Protein AF-A0A5F7ZFD4-F1 (afdb_monomer_lite)

pLDDT: mean 71.84, std 16.67, range [35.22, 92.44]

Sequence (118 aa):
MQTELPRPHREIPDIQSYCLLPGQSPAEIQIHDPLIQAQAKELTHLQQKIQERGGVCYLFTQHVKNTVKSFEGLLRNTGIAYYQRQRFCEQMVQGSQLTEILVRKLATGNLATGSEDP

Foldseek 3Di:
DDDDDPDDPPDPDQVVVVVDDPPDDPVVVVPDPVVNVVVSVVVSVVVVVLSVLLVVLVVVLVVLVVVLVVVLVVLVPDPDDPVVSVVSNVVSVVVSVVSVVVSVVSNVVVVPPDDPDD

Radius of gyration: 23.18 Å; chains: 1; bounding box: 54×22×70 Å

Organism: Macaca mulatta (NCBI:txid9544)

Structure (mmCIF, N/CA/C/O backbone):
data_AF-A0A5F7ZFD4-F1
#
_entry.id   AF-A0A5F7ZFD4-F1
#
loop_
_atom_site.group_PDB
_atom_site.id
_atom_site.type_symbol
_atom_site.label_atom_id
_atom_site.label_alt_id
_atom_site.label_comp_id
_atom_site.label_asym_id
_atom_site.label_entity_id
_atom_site.label_seq_id
_atom_site.pdbx_PDB_ins_code
_atom_site.Cartn_x
_atom_site.Cartn_y
_atom_site.Cartn_z
_atom_site.occupancy
_atom_site.B_iso_or_equiv
_atom_site.auth_seq_id
_atom_site.auth_comp_id
_atom_site.auth_asym_id
_atom_site.auth_atom_id
_atom_site.pdbx_PDB_model_num
ATOM 1 N N . MET A 1 1 ? -12.704 18.165 4.375 1.00 38.41 1 MET A N 1
ATOM 2 C CA . MET A 1 1 ? -12.619 17.053 3.405 1.00 38.41 1 MET A CA 1
ATOM 3 C C . MET A 1 1 ? -11.561 17.439 2.379 1.00 38.41 1 MET A C 1
ATOM 5 O O . MET A 1 1 ? -11.886 18.158 1.448 1.00 38.41 1 MET A O 1
ATOM 9 N N . GLN A 1 2 ? -10.288 17.088 2.596 1.00 35.22 2 GLN A N 1
ATOM 10 C CA . GLN A 1 2 ? -9.261 17.245 1.559 1.00 35.22 2 GLN A CA 1
ATOM 11 C C . GLN A 1 2 ? -9.318 16.021 0.641 1.00 35.22 2 GLN A C 1
ATOM 13 O O . GLN A 1 2 ? -8.946 14.917 1.034 1.00 35.22 2 GLN A O 1
ATOM 18 N N . THR A 1 3 ? -9.839 16.207 -0.565 1.00 40.44 3 THR A N 1
ATOM 19 C CA . THR A 1 3 ? -9.647 15.284 -1.683 1.00 40.44 3 THR A CA 1
ATOM 20 C C . THR A 1 3 ? -8.294 15.599 -2.311 1.00 40.44 3 THR A C 1
ATOM 22 O O . THR A 1 3 ? -8.173 16.557 -3.069 1.00 40.44 3 THR A O 1
ATOM 25 N N . GLU A 1 4 ? -7.270 14.827 -1.952 1.00 40.41 4 GLU A N 1
ATOM 26 C CA . GLU A 1 4 ? -5.968 14.859 -2.625 1.00 40.41 4 GLU A CA 1
ATOM 27 C C . GLU A 1 4 ? -6.162 14.384 -4.074 1.00 40.41 4 GLU A C 1
ATOM 29 O O . GLU A 1 4 ? -6.581 13.250 -4.318 1.00 40.41 4 GLU A O 1
ATOM 34 N N . LEU A 1 5 ? -5.907 15.275 -5.034 1.00 42.31 5 LEU A N 1
ATOM 35 C CA . LEU A 1 5 ? -5.960 14.986 -6.466 1.00 42.31 5 LEU A CA 1
ATOM 36 C C . LEU A 1 5 ? -4.933 13.877 -6.796 1.00 42.31 5 LEU A C 1
ATOM 38 O O . LEU A 1 5 ? -3.793 13.970 -6.327 1.00 42.31 5 LEU A O 1
ATOM 42 N N . PRO A 1 6 ? -5.264 12.840 -7.592 1.00 43.34 6 PRO A N 1
ATOM 43 C CA . PRO A 1 6 ? -4.286 11.824 -7.968 1.00 43.34 6 PRO A CA 1
ATOM 44 C C . PRO A 1 6 ? -3.136 12.498 -8.718 1.00 43.34 6 PRO A C 1
ATOM 46 O O . PRO A 1 6 ? -3.365 13.172 -9.724 1.00 43.34 6 PRO A O 1
ATOM 49 N N . ARG A 1 7 ? -1.895 12.352 -8.233 1.00 50.56 7 ARG A N 1
ATOM 50 C CA . ARG A 1 7 ? -0.735 12.858 -8.974 1.00 50.56 7 ARG A CA 1
ATOM 51 C C . ARG A 1 7 ? -0.700 12.148 -10.329 1.00 50.56 7 ARG A C 1
ATOM 53 O O . ARG A 1 7 ? -0.729 10.914 -10.329 1.00 50.56 7 ARG A O 1
ATOM 60 N N . PRO A 1 8 ? -0.639 12.886 -11.451 1.00 43.22 8 PRO A N 1
ATOM 61 C CA . PRO A 1 8 ? -0.624 12.267 -12.763 1.00 43.22 8 PRO A CA 1
ATOM 62 C C . PRO A 1 8 ? 0.574 11.325 -12.821 1.00 43.22 8 PRO A C 1
ATOM 64 O O . PRO A 1 8 ? 1.684 11.692 -12.417 1.00 43.22 8 PRO A O 1
ATOM 67 N N . HIS A 1 9 ? 0.340 10.091 -13.263 1.00 49.88 9 HIS A N 1
ATOM 68 C CA . HIS A 1 9 ? 1.423 9.209 -13.663 1.00 49.88 9 HIS A CA 1
ATOM 69 C C . HIS A 1 9 ? 2.189 9.947 -14.763 1.00 49.88 9 HIS A C 1
ATOM 71 O O . HIS A 1 9 ? 1.674 10.132 -15.860 1.00 49.88 9 HIS A O 1
ATOM 77 N N . ARG A 1 10 ? 3.379 10.471 -14.436 1.00 54.19 10 ARG A N 1
ATOM 78 C CA . ARG A 1 10 ? 4.304 10.950 -15.461 1.00 54.19 10 ARG A CA 1
ATOM 79 C C . ARG A 1 10 ? 4.703 9.715 -16.253 1.00 54.19 10 ARG A C 1
ATOM 81 O O . ARG A 1 10 ? 5.472 8.896 -15.750 1.00 54.19 10 ARG A O 1
ATOM 88 N N . GLU A 1 11 ? 4.144 9.570 -17.446 1.00 56.19 11 GLU A N 1
ATOM 89 C CA . GLU A 1 11 ? 4.691 8.670 -18.453 1.00 56.19 11 GLU A CA 1
ATOM 90 C C . GLU A 1 11 ? 6.168 9.043 -18.614 1.00 56.19 11 GLU A C 1
ATOM 92 O O . GLU A 1 11 ? 6.502 10.220 -18.774 1.00 56.19 11 GLU A O 1
ATOM 97 N N . ILE A 1 12 ? 7.059 8.067 -18.435 1.00 54.81 12 ILE A N 1
ATOM 98 C CA . ILE A 1 12 ? 8.472 8.269 -18.736 1.00 54.81 12 ILE 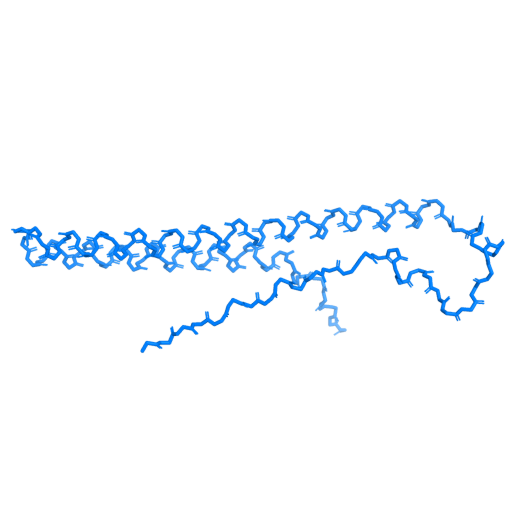A CA 1
ATOM 99 C C . ILE A 1 12 ? 8.539 8.102 -20.255 1.00 54.81 12 ILE A C 1
ATOM 101 O O . ILE A 1 12 ? 8.229 7.012 -20.734 1.00 54.81 12 ILE A O 1
ATOM 105 N N . PRO A 1 13 ? 8.833 9.168 -21.016 1.00 57.09 13 PRO A N 1
ATOM 106 C CA . PRO A 1 13 ? 8.911 9.076 -22.468 1.00 57.09 13 PRO A CA 1
ATOM 107 C C . PRO A 1 13 ? 9.972 8.056 -22.886 1.00 57.09 13 PRO A C 1
ATOM 109 O O . PRO A 1 13 ? 11.037 7.984 -22.270 1.00 57.09 13 PRO A O 1
ATOM 112 N N . ASP A 1 14 ? 9.670 7.290 -23.938 1.00 62.00 14 ASP A N 1
ATOM 113 C CA . ASP A 1 14 ? 10.594 6.310 -24.509 1.00 62.00 14 ASP A CA 1
ATOM 114 C C . ASP A 1 14 ? 11.915 6.997 -24.872 1.00 62.00 14 ASP A C 1
ATOM 116 O O . ASP A 1 14 ? 11.935 8.035 -25.538 1.00 62.00 14 ASP A O 1
ATOM 120 N N . ILE A 1 15 ? 13.030 6.410 -24.444 1.00 63.19 15 ILE A N 1
ATOM 121 C CA . ILE A 1 15 ? 14.378 6.897 -24.738 1.00 63.19 15 ILE A CA 1
ATOM 122 C C . ILE A 1 15 ? 14.627 6.962 -26.254 1.00 63.19 15 ILE A C 1
ATOM 124 O O . ILE A 1 15 ? 15.369 7.834 -26.715 1.00 63.19 15 ILE A O 1
ATOM 128 N N . GLN A 1 16 ? 13.934 6.138 -27.051 1.00 58.91 16 GLN A N 1
ATOM 129 C CA . GLN A 1 16 ? 13.946 6.250 -28.514 1.00 58.91 16 GLN A CA 1
ATOM 130 C C . GLN A 1 16 ? 13.499 7.633 -29.009 1.00 58.91 16 GLN A C 1
ATOM 132 O O . GLN A 1 16 ? 14.018 8.117 -30.013 1.00 58.91 16 GLN A O 1
ATOM 137 N N . SER A 1 17 ? 12.611 8.315 -28.279 1.00 61.22 17 SER A N 1
ATOM 138 C CA . SER A 1 17 ? 12.164 9.669 -28.614 1.00 61.22 17 SER A CA 1
ATOM 139 C C . SER A 1 17 ? 13.266 10.721 -28.471 1.00 61.22 17 SER A C 1
ATOM 141 O O . SER A 1 17 ? 13.186 11.756 -29.123 1.00 61.22 17 SER A O 1
ATOM 143 N N . TYR A 1 18 ? 14.278 10.482 -27.631 1.00 56.00 18 TYR A N 1
ATOM 144 C CA . TYR A 1 18 ? 15.403 11.405 -27.424 1.00 56.00 18 TYR A CA 1
ATOM 145 C C . TYR A 1 18 ? 16.571 11.144 -28.378 1.00 56.00 18 TYR A C 1
ATOM 147 O O . TYR A 1 18 ? 17.456 11.984 -28.514 1.00 56.00 18 TYR A O 1
ATOM 155 N N . CYS A 1 19 ? 16.567 9.992 -29.051 1.00 57.00 19 CYS A N 1
ATOM 156 C CA . CYS A 1 19 ? 17.547 9.648 -30.077 1.00 57.00 19 CYS A CA 1
ATOM 157 C C . CYS A 1 19 ? 17.220 10.286 -31.443 1.00 57.00 19 CYS A C 1
ATOM 159 O O . CYS A 1 19 ? 18.063 10.260 -32.336 1.00 57.00 19 CYS A O 1
ATOM 161 N N . LEU A 1 20 ? 16.022 10.863 -31.607 1.00 57.75 20 LEU A N 1
ATOM 162 C CA . LEU A 1 20 ? 15.589 11.573 -32.811 1.00 57.75 20 LEU A CA 1
ATOM 163 C C . LEU A 1 20 ? 15.820 13.085 -32.627 1.00 57.75 20 LEU A C 1
ATOM 165 O O . LEU A 1 20 ? 15.039 13.763 -31.958 1.00 57.75 20 LEU A O 1
ATOM 169 N N . LEU A 1 21 ? 16.897 13.632 -33.198 1.00 53.06 21 LEU A N 1
ATOM 170 C CA . LEU A 1 21 ? 17.124 15.081 -33.184 1.00 53.06 21 LEU A CA 1
ATOM 171 C C . LEU A 1 21 ? 16.275 15.765 -34.276 1.00 53.06 21 LEU A C 1
ATOM 173 O O . LEU A 1 21 ? 16.096 15.203 -35.362 1.00 53.06 21 LEU A O 1
ATOM 177 N N . PRO A 1 22 ? 15.752 16.986 -34.039 1.00 46.34 22 PRO A N 1
ATOM 178 C CA . PRO A 1 22 ? 15.000 17.716 -35.054 1.00 46.34 22 PRO A CA 1
ATOM 179 C C . PRO A 1 22 ? 15.916 18.068 -36.236 1.00 46.34 22 PRO A C 1
ATOM 181 O O . PRO A 1 22 ? 16.811 18.899 -36.105 1.00 46.34 22 PRO A O 1
ATOM 184 N N . GLY A 1 23 ? 15.680 17.434 -37.391 1.00 56.66 23 GLY A N 1
ATOM 185 C CA . GLY A 1 23 ? 16.384 17.720 -38.648 1.00 56.66 23 GLY A CA 1
ATOM 186 C C . GLY A 1 23 ? 17.101 16.542 -39.322 1.00 56.66 23 GLY A C 1
ATOM 187 O O . GLY A 1 23 ? 17.682 16.753 -40.381 1.00 56.66 23 GLY A O 1
ATOM 188 N N . GLN A 1 24 ? 17.061 15.322 -38.774 1.00 51.03 24 GLN A N 1
ATOM 189 C CA . GLN A 1 24 ? 17.707 14.155 -39.400 1.00 51.03 24 GLN A CA 1
ATOM 190 C C . GLN A 1 24 ? 16.842 13.500 -40.490 1.00 51.03 24 GLN A C 1
ATOM 192 O O . GLN A 1 24 ? 15.671 13.179 -40.282 1.00 51.03 24 GLN A O 1
ATOM 197 N N . SER A 1 25 ? 17.438 13.298 -41.669 1.00 50.97 25 SER A N 1
ATOM 198 C CA . SER A 1 25 ? 16.832 12.592 -42.805 1.00 50.97 25 SER A CA 1
ATOM 199 C C . SER A 1 25 ? 16.716 11.085 -42.515 1.00 50.97 25 SER A C 1
ATOM 201 O O . SER A 1 25 ? 17.644 10.519 -41.934 1.00 50.97 25 SER A O 1
ATOM 203 N N . PRO A 1 26 ? 15.659 10.384 -42.983 1.00 51.12 26 PRO A N 1
ATOM 204 C CA . PRO A 1 26 ? 15.478 8.939 -42.780 1.00 51.12 26 PRO A CA 1
ATOM 205 C C . PRO A 1 26 ? 16.653 8.060 -43.243 1.00 51.12 26 PRO A C 1
ATOM 207 O O . PRO A 1 26 ? 16.757 6.910 -42.825 1.00 51.12 26 PRO A O 1
ATOM 210 N N . ALA A 1 27 ? 17.532 8.583 -44.104 1.00 51.91 27 ALA A N 1
ATOM 211 C CA . ALA A 1 27 ? 18.723 7.890 -44.594 1.00 51.91 27 ALA A CA 1
ATOM 212 C C . ALA A 1 27 ? 19.954 8.013 -43.667 1.00 51.91 27 ALA A C 1
ATOM 214 O O . ALA A 1 27 ? 20.845 7.173 -43.747 1.00 51.91 27 ALA A O 1
ATOM 215 N N . GLU A 1 28 ? 20.009 9.000 -42.765 1.00 47.06 28 GLU A N 1
ATOM 216 C CA . GLU A 1 28 ? 21.107 9.165 -41.787 1.00 47.06 28 GLU A CA 1
ATOM 217 C C . GLU A 1 28 ? 20.881 8.370 -40.490 1.00 47.06 28 GLU A C 1
ATOM 219 O O . GLU A 1 28 ? 21.813 8.126 -39.730 1.00 47.06 28 GLU A O 1
ATOM 224 N N . ILE A 1 29 ? 19.656 7.880 -40.281 1.00 49.59 29 ILE A N 1
ATOM 225 C CA . ILE A 1 29 ? 19.246 7.002 -39.167 1.00 49.59 29 ILE A CA 1
ATOM 226 C C . ILE A 1 29 ? 19.865 5.591 -39.304 1.00 49.59 29 ILE A C 1
ATOM 228 O O . ILE A 1 29 ? 19.791 4.760 -38.403 1.00 49.59 29 ILE A O 1
ATOM 232 N N . GLN A 1 30 ? 20.509 5.285 -40.433 1.00 48.47 30 GLN A N 1
ATOM 233 C CA . GLN A 1 30 ? 20.948 3.926 -40.753 1.00 48.47 30 GLN A CA 1
ATOM 234 C C . GLN A 1 30 ? 22.236 3.470 -40.046 1.00 48.47 30 GLN A C 1
ATOM 236 O O . GLN A 1 30 ? 22.640 2.323 -40.219 1.00 48.47 30 GLN A O 1
ATOM 241 N N . ILE A 1 31 ? 22.856 4.320 -39.220 1.00 49.97 31 ILE A N 1
ATOM 242 C CA . ILE A 1 31 ? 24.003 3.946 -38.378 1.00 49.97 31 ILE A CA 1
ATOM 243 C C . ILE A 1 31 ? 23.690 4.259 -36.909 1.00 49.97 31 ILE A C 1
ATOM 245 O O . ILE A 1 31 ? 24.437 4.941 -36.213 1.00 49.97 31 ILE A O 1
ATOM 249 N N . HIS A 1 32 ? 22.555 3.768 -36.415 1.00 61.84 32 HIS A N 1
ATOM 250 C CA . HIS A 1 32 ? 22.422 3.551 -34.979 1.00 61.84 32 HIS A CA 1
ATOM 251 C C . HIS A 1 32 ? 23.152 2.255 -34.635 1.00 61.84 32 HIS A C 1
ATOM 253 O O . HIS A 1 32 ? 22.786 1.185 -35.119 1.00 61.84 32 HIS A O 1
ATOM 259 N N . ASP A 1 33 ? 24.211 2.367 -33.833 1.00 75.81 33 ASP A N 1
ATOM 260 C CA . ASP A 1 33 ? 24.941 1.226 -33.286 1.00 75.81 33 ASP A CA 1
ATOM 261 C C . ASP A 1 33 ? 23.936 0.244 -32.638 1.00 75.81 33 ASP A C 1
ATOM 263 O O . ASP A 1 33 ? 23.223 0.632 -31.701 1.00 75.81 33 ASP A O 1
ATOM 267 N N . PRO A 1 34 ? 23.835 -1.011 -33.121 1.00 80.06 34 PRO A N 1
ATOM 268 C CA . PRO A 1 34 ? 22.938 -2.019 -32.559 1.00 80.06 34 PRO A CA 1
ATOM 269 C C . PRO A 1 34 ? 23.100 -2.203 -31.045 1.00 80.06 34 PRO A C 1
ATOM 271 O O . PRO A 1 34 ? 22.134 -2.554 -30.365 1.00 80.06 34 PRO A O 1
ATOM 274 N N . LEU A 1 35 ? 24.293 -1.930 -30.502 1.00 82.31 35 LEU A N 1
ATOM 275 C CA . LEU A 1 35 ? 24.554 -1.952 -29.067 1.00 82.31 35 LEU A CA 1
ATOM 276 C C . LEU A 1 35 ? 23.811 -0.826 -28.338 1.00 82.31 35 LEU A C 1
ATOM 278 O O . LEU A 1 35 ? 23.158 -1.084 -27.328 1.00 82.31 35 LEU A O 1
ATOM 282 N N . ILE A 1 36 ? 23.844 0.398 -28.875 1.00 80.00 36 ILE A N 1
ATOM 283 C CA . ILE A 1 36 ? 23.143 1.560 -28.307 1.00 80.00 36 ILE A CA 1
ATOM 284 C C . ILE A 1 36 ? 21.628 1.324 -28.334 1.00 80.00 36 ILE A C 1
ATOM 286 O O . ILE A 1 36 ? 20.936 1.596 -27.353 1.00 80.00 36 ILE A O 1
ATOM 290 N N . GLN A 1 37 ? 21.099 0.756 -29.421 1.00 80.50 37 GLN A N 1
ATOM 291 C CA . GLN A 1 37 ? 19.674 0.433 -29.519 1.00 80.50 37 GLN A CA 1
ATOM 292 C C . GLN A 1 37 ? 19.258 -0.667 -28.530 1.00 80.50 37 GLN A C 1
ATOM 294 O O . GLN A 1 37 ? 18.199 -0.568 -27.902 1.00 80.50 37 GLN A O 1
ATOM 299 N N . ALA A 1 38 ? 20.080 -1.710 -28.375 1.00 84.00 38 ALA A N 1
ATOM 300 C CA . ALA A 1 38 ? 19.839 -2.767 -27.400 1.00 84.00 38 ALA A CA 1
ATOM 301 C C . ALA A 1 38 ? 19.836 -2.212 -25.966 1.00 84.00 38 ALA A C 1
ATOM 303 O O . ALA A 1 38 ? 18.920 -2.514 -25.199 1.00 84.00 38 ALA A O 1
ATOM 304 N N . GLN A 1 39 ? 20.790 -1.334 -25.643 1.00 83.00 39 GLN A N 1
ATOM 305 C CA . GLN A 1 39 ? 20.880 -0.672 -24.341 1.00 83.00 39 GLN A CA 1
ATOM 306 C C . GLN A 1 39 ? 19.690 0.257 -24.071 1.00 83.00 39 GLN A C 1
ATOM 308 O O . GLN A 1 39 ? 19.116 0.206 -22.985 1.00 83.00 39 GLN A O 1
ATOM 313 N N . ALA A 1 40 ? 19.262 1.058 -25.052 1.00 83.19 40 ALA A N 1
ATOM 314 C CA . ALA A 1 40 ? 18.085 1.917 -24.909 1.00 83.19 40 ALA A CA 1
ATOM 315 C C . ALA A 1 40 ? 16.816 1.091 -24.641 1.00 83.19 40 ALA A C 1
ATOM 317 O O . ALA A 1 40 ? 16.030 1.421 -23.756 1.00 83.19 40 ALA A O 1
ATOM 318 N N . LYS A 1 41 ? 16.648 -0.032 -25.353 1.00 84.81 41 LYS A N 1
ATOM 319 C CA . LYS A 1 41 ? 15.509 -0.941 -25.170 1.00 84.81 41 LYS A CA 1
ATOM 320 C C . LYS A 1 41 ? 15.509 -1.600 -23.789 1.00 84.81 41 LYS A C 1
ATOM 322 O O . LYS A 1 41 ? 14.455 -1.706 -23.161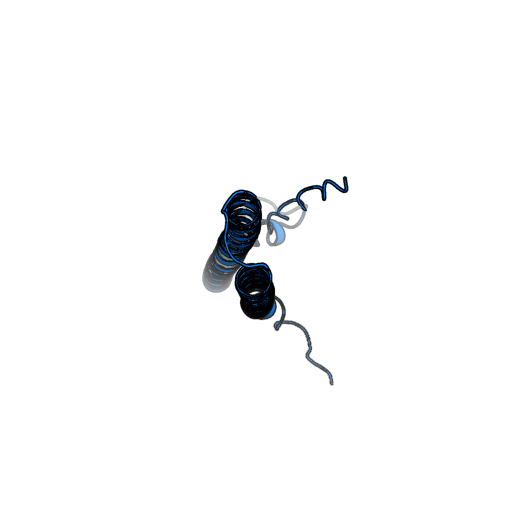 1.00 84.81 41 LYS A O 1
ATOM 327 N N . GLU A 1 42 ? 16.670 -2.047 -23.317 1.00 89.06 42 GLU A N 1
ATOM 328 C CA . GLU A 1 42 ? 16.816 -2.623 -21.979 1.00 89.06 42 GLU A CA 1
ATOM 329 C C . GLU A 1 42 ? 16.506 -1.590 -20.889 1.00 89.06 42 GLU A C 1
ATOM 331 O O . GLU A 1 42 ? 15.754 -1.881 -19.956 1.00 89.06 42 GLU A O 1
ATOM 336 N N . LEU A 1 43 ? 17.005 -0.362 -21.044 1.00 84.94 43 LEU A N 1
ATOM 337 C CA . LEU A 1 43 ? 16.761 0.726 -20.105 1.00 84.94 43 LEU A CA 1
ATOM 338 C C . LEU A 1 43 ? 15.276 1.123 -20.051 1.00 84.94 43 LEU A C 1
ATOM 340 O O . LEU A 1 43 ? 14.729 1.234 -18.952 1.00 84.94 43 LEU A O 1
ATOM 344 N N . THR A 1 44 ? 14.596 1.244 -21.198 1.00 85.00 44 THR A N 1
ATOM 345 C CA . THR A 1 44 ? 13.140 1.484 -21.259 1.00 85.00 44 THR A CA 1
ATOM 346 C C . THR A 1 44 ? 12.364 0.367 -20.549 1.00 85.00 44 THR A C 1
ATOM 348 O O . THR A 1 44 ? 11.473 0.637 -19.743 1.00 85.00 44 THR A O 1
ATOM 351 N N . HIS A 1 45 ? 12.737 -0.900 -20.761 1.00 84.62 45 HIS A N 1
ATOM 352 C CA . HIS A 1 45 ? 12.106 -2.035 -20.078 1.00 84.62 45 HIS A CA 1
ATOM 353 C C . HIS A 1 45 ? 12.319 -1.999 -18.551 1.00 84.62 45 HIS A C 1
ATOM 355 O O . HIS A 1 45 ? 11.392 -2.270 -17.784 1.00 84.62 45 HIS A O 1
ATOM 361 N N . LEU A 1 46 ? 13.510 -1.620 -18.079 1.00 82.75 46 LEU A N 1
ATOM 362 C CA . LEU A 1 46 ? 13.783 -1.448 -16.647 1.00 82.75 46 LEU A CA 1
ATOM 363 C C . LEU A 1 46 ? 12.980 -0.289 -16.038 1.00 82.75 46 LEU A C 1
ATOM 365 O O . LEU A 1 46 ? 12.423 -0.446 -14.949 1.00 82.75 46 LEU A O 1
ATOM 369 N N . GLN A 1 47 ? 12.868 0.841 -16.741 1.00 80.31 47 GLN A N 1
ATOM 370 C CA . GLN A 1 47 ? 12.047 1.983 -16.323 1.00 80.31 47 GLN A CA 1
ATOM 371 C C . GLN A 1 47 ? 10.567 1.608 -16.219 1.00 80.31 47 GLN A C 1
ATOM 373 O O . GLN A 1 47 ? 9.915 1.949 -15.232 1.00 80.31 47 GLN A O 1
ATOM 378 N N . GLN A 1 48 ? 10.052 0.835 -17.175 1.00 80.50 48 GLN A N 1
ATOM 379 C CA . GLN A 1 48 ? 8.682 0.335 -17.133 1.00 80.50 48 GLN A CA 1
ATOM 380 C C . GLN A 1 48 ? 8.450 -0.579 -15.921 1.00 80.50 48 GLN A C 1
ATOM 382 O O . GLN A 1 48 ? 7.513 -0.359 -15.154 1.00 80.50 48 GLN A O 1
ATOM 387 N N . LYS A 1 49 ? 9.352 -1.534 -15.654 1.00 77.69 49 LYS A N 1
ATOM 388 C CA . LYS A 1 49 ? 9.266 -2.389 -14.454 1.00 77.69 49 LYS A CA 1
ATOM 389 C C . LYS A 1 49 ? 9.323 -1.585 -13.154 1.00 77.69 49 LYS A C 1
ATOM 391 O O . LYS A 1 49 ? 8.682 -1.942 -12.165 1.00 77.69 49 LYS A O 1
ATOM 396 N N . ILE A 1 50 ? 10.097 -0.504 -13.132 1.00 74.69 50 ILE A N 1
ATOM 397 C CA . ILE A 1 50 ? 10.157 0.443 -12.016 1.00 74.69 50 ILE A CA 1
ATOM 398 C C . ILE A 1 50 ? 8.804 1.152 -11.819 1.00 74.69 50 ILE A C 1
ATOM 400 O O . ILE A 1 50 ? 8.320 1.248 -10.685 1.00 74.69 50 ILE A O 1
ATOM 404 N N . GLN A 1 51 ? 8.162 1.602 -12.899 1.00 76.38 51 GLN A N 1
ATOM 405 C CA . GLN A 1 51 ? 6.848 2.247 -12.849 1.00 76.38 51 GLN A CA 1
ATOM 406 C C . GLN A 1 51 ? 5.734 1.292 -12.418 1.00 76.38 51 GLN A C 1
ATOM 408 O O . GLN A 1 51 ? 4.942 1.640 -11.541 1.00 76.38 51 GLN A O 1
ATOM 413 N N . GLU A 1 52 ? 5.700 0.079 -12.971 1.00 77.94 52 GLU A N 1
ATOM 414 C CA . GLU A 1 52 ? 4.741 -0.968 -12.601 1.00 77.94 52 GLU A CA 1
ATOM 415 C C . GLU A 1 52 ? 4.817 -1.272 -11.099 1.00 77.94 52 GLU A C 1
ATOM 417 O O . GLU A 1 52 ? 3.797 -1.315 -10.403 1.00 77.94 52 GLU A O 1
ATOM 422 N N . ARG A 1 53 ? 6.040 -1.376 -10.560 1.00 75.38 53 ARG A N 1
ATOM 423 C CA . ARG A 1 53 ? 6.268 -1.516 -9.115 1.00 75.38 53 ARG A CA 1
ATOM 424 C C . ARG A 1 53 ? 5.741 -0.318 -8.325 1.00 75.38 53 ARG A C 1
ATOM 426 O O . ARG A 1 53 ? 5.185 -0.516 -7.246 1.00 75.38 53 ARG A O 1
ATOM 433 N N . GLY A 1 54 ? 5.878 0.902 -8.843 1.00 78.31 54 GLY A N 1
ATOM 434 C CA . GLY A 1 54 ? 5.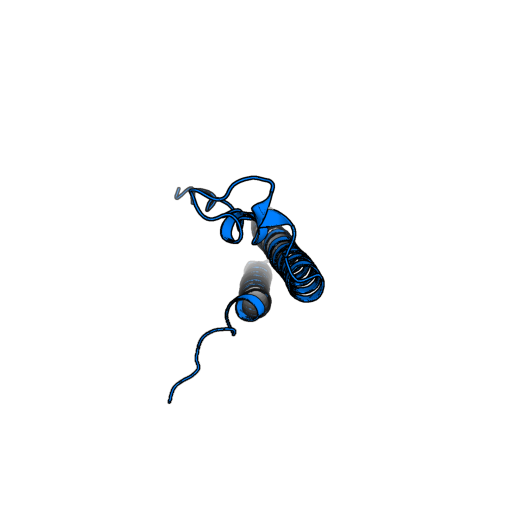309 2.112 -8.242 1.00 78.31 54 GLY A CA 1
ATOM 435 C C . GLY A 1 54 ? 3.776 2.095 -8.186 1.00 78.31 54 GLY A C 1
ATOM 436 O O . GLY A 1 54 ? 3.198 2.407 -7.142 1.00 78.31 54 GLY A O 1
ATOM 437 N N . GLY A 1 55 ? 3.121 1.667 -9.269 1.00 78.81 55 GLY A N 1
ATOM 438 C CA . GLY A 1 55 ? 1.661 1.558 -9.362 1.00 78.81 55 GLY A CA 1
ATOM 439 C C . GLY A 1 55 ? 1.071 0.530 -8.391 1.00 78.81 55 GLY A C 1
ATOM 440 O O . GLY A 1 55 ? 0.162 0.851 -7.621 1.00 78.81 55 GLY A O 1
ATOM 441 N N . VAL A 1 56 ? 1.641 -0.680 -8.344 1.00 80.06 56 VAL A N 1
ATOM 442 C CA . VAL A 1 56 ? 1.226 -1.738 -7.399 1.00 80.06 56 VAL A CA 1
ATOM 443 C C . VAL A 1 56 ? 1.374 -1.273 -5.949 1.00 80.06 56 VAL A C 1
ATOM 445 O O . VAL A 1 56 ? 0.510 -1.525 -5.110 1.00 80.06 56 VAL A O 1
ATOM 448 N N . CYS A 1 57 ? 2.443 -0.537 -5.654 1.00 79.94 57 CYS A N 1
ATOM 449 C CA . CYS A 1 57 ? 2.720 -0.030 -4.319 1.00 79.94 57 CYS A CA 1
ATOM 450 C C . CYS A 1 57 ? 1.711 1.043 -3.863 1.00 79.94 57 CYS A C 1
ATOM 452 O O . CYS A 1 57 ? 1.255 1.046 -2.712 1.00 79.94 57 CYS A O 1
ATOM 454 N N . TYR A 1 58 ? 1.306 1.924 -4.781 1.00 80.88 58 TYR A N 1
ATOM 455 C CA . TYR A 1 58 ? 0.245 2.900 -4.539 1.00 80.88 58 TYR A CA 1
ATOM 456 C C . TYR A 1 58 ? -1.100 2.213 -4.263 1.00 80.88 58 TYR A C 1
ATOM 458 O O . TYR A 1 58 ? -1.753 2.526 -3.264 1.00 80.88 58 TYR A O 1
ATOM 466 N N . LEU A 1 59 ? -1.482 1.238 -5.096 1.00 84.81 59 LEU A N 1
ATOM 467 C CA . LEU A 1 59 ? -2.717 0.466 -4.921 1.00 84.81 59 LEU A CA 1
ATOM 468 C C . LEU A 1 59 ? -2.733 -0.281 -3.583 1.00 84.81 59 LEU A C 1
ATOM 470 O O . LEU A 1 59 ? -3.724 -0.219 -2.856 1.00 84.81 59 LEU A O 1
ATOM 474 N N . PHE A 1 60 ? -1.619 -0.917 -3.215 1.00 83.38 60 PHE A N 1
ATOM 475 C CA . PHE A 1 60 ? -1.466 -1.590 -1.926 1.00 83.38 60 PHE A CA 1
ATOM 476 C C . PHE A 1 60 ? -1.651 -0.623 -0.748 1.00 83.38 60 PHE A C 1
ATOM 478 O O . PHE A 1 60 ? -2.407 -0.906 0.181 1.00 83.38 60 PHE A O 1
ATOM 485 N N . THR A 1 61 ? -1.039 0.561 -0.814 1.00 82.75 61 THR A N 1
ATOM 486 C CA . THR A 1 61 ? -1.181 1.592 0.228 1.00 82.75 61 THR A CA 1
ATOM 487 C C . THR A 1 61 ? -2.628 2.052 0.381 1.00 82.75 61 THR A C 1
ATOM 489 O O . THR A 1 61 ? -3.127 2.169 1.502 1.00 82.75 61 THR A O 1
ATOM 492 N N . GLN A 1 62 ? -3.321 2.297 -0.734 1.00 87.19 62 GLN A N 1
ATOM 493 C CA . GLN A 1 62 ? -4.734 2.680 -0.706 1.00 87.19 62 GLN A CA 1
ATOM 494 C C . GLN A 1 62 ? -5.608 1.563 -0.135 1.00 87.19 62 GLN A C 1
ATOM 496 O O . GLN A 1 62 ? -6.475 1.824 0.698 1.00 87.19 62 GLN A O 1
ATOM 501 N N . HIS A 1 63 ? -5.344 0.311 -0.514 1.00 88.88 63 HIS A N 1
ATOM 502 C CA . HIS A 1 63 ? -6.060 -0.844 0.013 1.00 88.88 63 HIS A CA 1
ATOM 503 C C . HIS A 1 63 ? -5.906 -0.971 1.534 1.00 88.88 63 HIS A C 1
ATOM 505 O O . HIS A 1 63 ? -6.902 -1.122 2.245 1.00 88.88 63 HIS A O 1
ATOM 511 N N . VAL A 1 64 ? -4.679 -0.853 2.054 1.00 87.12 64 VAL A N 1
ATOM 512 C CA . VAL A 1 64 ? -4.417 -0.874 3.501 1.00 87.12 64 VAL A CA 1
ATOM 513 C C . VAL A 1 64 ? -5.178 0.256 4.197 1.00 87.12 64 VAL A C 1
ATOM 515 O O . VAL A 1 64 ? -5.898 -0.003 5.159 1.00 87.12 64 VAL A O 1
ATOM 518 N N . LYS A 1 65 ? -5.121 1.490 3.677 1.00 87.81 65 LYS A N 1
ATOM 519 C CA . LYS A 1 65 ? -5.852 2.638 4.249 1.00 87.81 65 LYS A CA 1
ATOM 520 C C . LYS A 1 65 ? -7.368 2.417 4.273 1.00 87.81 65 LYS A C 1
ATOM 522 O O . LYS A 1 65 ? -8.016 2.722 5.273 1.00 87.81 65 LYS A O 1
ATOM 527 N N . ASN A 1 66 ? -7.939 1.868 3.204 1.00 89.31 66 ASN A N 1
ATOM 528 C CA . ASN A 1 66 ? -9.372 1.574 3.127 1.00 89.31 66 ASN A CA 1
ATOM 529 C C . ASN A 1 66 ? -9.785 0.439 4.072 1.00 89.31 66 ASN A C 1
ATOM 531 O O . ASN A 1 66 ? -10.845 0.512 4.700 1.00 89.31 66 ASN A O 1
ATOM 535 N N . THR A 1 67 ? -8.933 -0.578 4.214 1.00 83.25 67 THR A N 1
ATOM 536 C CA . THR A 1 67 ? -9.144 -1.693 5.146 1.00 83.25 67 THR A CA 1
ATOM 537 C 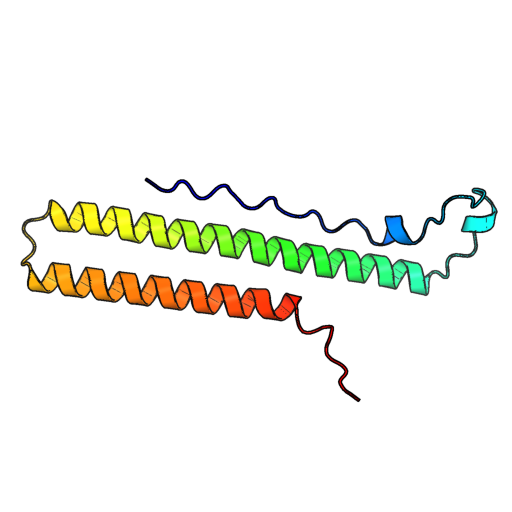C . THR A 1 67 ? -9.158 -1.193 6.587 1.00 83.25 67 THR A C 1
ATOM 539 O O . THR A 1 67 ? -10.099 -1.492 7.318 1.00 83.25 67 THR A O 1
ATOM 542 N N . VAL A 1 68 ? -8.184 -0.357 6.969 1.00 85.88 68 VAL A N 1
ATOM 543 C CA . VAL A 1 68 ? -8.121 0.265 8.302 1.00 85.88 68 VAL A CA 1
ATOM 544 C C . VAL A 1 68 ? -9.396 1.055 8.600 1.00 85.88 68 VAL A C 1
ATOM 546 O O . VAL A 1 68 ? -10.055 0.793 9.601 1.00 85.88 68 VAL A O 1
ATOM 549 N N . LYS A 1 69 ? -9.821 1.943 7.691 1.00 88.12 69 LYS A N 1
ATOM 550 C CA . LYS A 1 69 ? -11.059 2.730 7.859 1.00 88.12 69 LYS A CA 1
ATOM 551 C C . LYS A 1 69 ? -12.307 1.857 8.024 1.00 88.12 69 LYS A C 1
ATOM 553 O O . LYS A 1 69 ? -13.171 2.155 8.848 1.00 88.12 69 LYS A O 1
ATOM 558 N N . SER A 1 70 ? -12.414 0.786 7.237 1.00 84.56 70 SER A N 1
ATOM 559 C CA . SER A 1 70 ? -13.551 -0.142 7.311 1.00 84.56 70 SER A CA 1
ATOM 560 C C . SER A 1 70 ? -13.583 -0.863 8.658 1.00 84.56 70 SER A C 1
ATOM 562 O O . SER A 1 70 ? -14.639 -0.991 9.277 1.00 84.56 70 SER A O 1
ATOM 564 N N . PHE A 1 71 ? -12.413 -1.276 9.146 1.00 81.06 71 PHE A N 1
ATOM 565 C CA . PHE A 1 71 ? -12.276 -1.956 10.426 1.00 81.06 71 PHE A CA 1
ATOM 566 C C . PHE A 1 71 ? -12.547 -1.021 11.611 1.00 81.06 71 PHE A C 1
ATOM 568 O O . PHE A 1 71 ? -13.261 -1.402 12.532 1.00 81.06 71 PHE A O 1
ATOM 575 N N . GLU A 1 72 ? -12.088 0.232 11.568 1.00 84.88 72 GLU A N 1
ATOM 576 C CA . GLU A 1 72 ? -12.447 1.258 12.559 1.00 84.88 72 GLU A CA 1
ATOM 577 C C . GLU A 1 72 ? -13.967 1.475 12.638 1.00 84.88 72 GLU A C 1
ATOM 579 O O . GLU A 1 72 ? -14.535 1.552 13.733 1.00 84.88 72 GLU A O 1
ATOM 584 N N . GLY A 1 73 ? -14.647 1.524 11.486 1.00 84.50 73 GLY A N 1
ATOM 585 C CA . GLY A 1 73 ? -16.107 1.620 11.411 1.00 84.50 73 GLY A CA 1
ATOM 586 C C . GLY A 1 73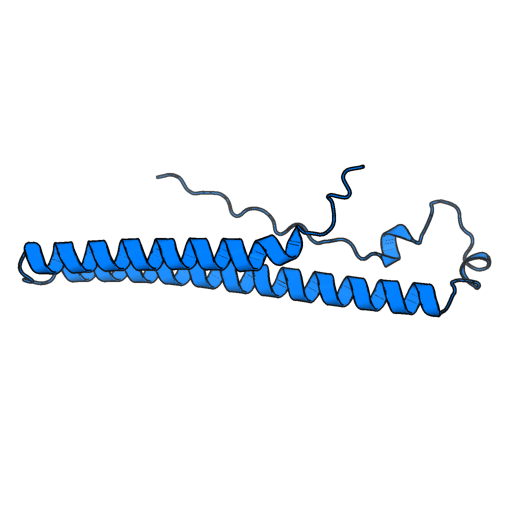 ? -16.818 0.416 12.037 1.00 84.50 73 GLY A C 1
ATOM 587 O O . GLY A 1 73 ? -17.762 0.596 12.810 1.00 84.50 73 GLY A O 1
ATOM 588 N N . LEU A 1 74 ? -16.335 -0.799 11.759 1.00 84.31 74 LEU A N 1
ATOM 589 C CA . LEU A 1 74 ? -16.833 -2.033 12.374 1.00 84.31 74 LEU A CA 1
ATOM 590 C C . LEU A 1 74 ? -16.641 -2.013 13.888 1.00 84.31 74 LEU A C 1
ATOM 592 O O . LEU A 1 74 ? -17.608 -2.195 14.628 1.00 84.31 74 LEU A O 1
ATOM 596 N N . LEU A 1 75 ? -15.422 -1.712 14.346 1.00 83.69 75 LEU A N 1
ATOM 597 C CA . LEU A 1 75 ? -15.095 -1.661 15.764 1.00 83.69 75 LEU A CA 1
ATOM 598 C C . LEU A 1 75 ? -15.998 -0.682 16.509 1.00 83.69 75 LEU A C 1
ATOM 600 O O . LEU A 1 75 ? -16.441 -1.002 17.613 1.00 83.69 75 LEU A O 1
ATOM 604 N N . ARG A 1 76 ? -16.303 0.480 15.909 1.00 82.44 76 ARG A N 1
ATOM 605 C CA . ARG A 1 76 ? -17.196 1.494 16.488 1.00 82.44 76 ARG A CA 1
ATOM 606 C C . ARG A 1 76 ? -18.604 0.964 16.749 1.00 82.44 76 ARG A C 1
ATOM 608 O O . ARG A 1 76 ? -19.183 1.298 17.781 1.00 82.44 76 ARG A O 1
ATOM 615 N N . ASN A 1 77 ? -19.112 0.144 15.833 1.00 82.50 77 ASN A N 1
ATOM 616 C CA . ASN A 1 77 ? -20.472 -0.390 15.856 1.00 82.50 77 ASN A CA 1
ATOM 617 C C . ASN A 1 77 ? -20.591 -1.706 16.640 1.00 82.50 77 ASN A C 1
ATOM 619 O O . ASN A 1 77 ? -21.689 -2.106 17.013 1.00 82.50 77 ASN A O 1
ATOM 623 N N . THR A 1 78 ? -19.474 -2.374 16.922 1.00 78.44 78 THR A N 1
ATOM 624 C CA . THR A 1 78 ? -19.435 -3.530 17.824 1.00 78.44 78 THR A CA 1
ATOM 625 C C . THR A 1 78 ? -19.330 -3.113 19.291 1.00 78.44 78 THR A C 1
ATOM 627 O O . THR A 1 78 ? -18.591 -2.186 19.630 1.00 78.44 78 THR A O 1
ATOM 630 N N . GLY A 1 79 ? -19.981 -3.868 20.184 1.00 82.94 79 GLY A N 1
ATOM 631 C CA . GLY A 1 79 ? -19.888 -3.735 21.649 1.00 82.94 79 GLY A CA 1
ATOM 632 C C . GLY A 1 79 ? -18.527 -4.121 22.253 1.00 82.94 79 GLY A C 1
ATOM 633 O O . GLY A 1 79 ? -18.458 -4.561 23.396 1.00 82.94 79 GLY A O 1
ATOM 634 N N . ILE A 1 80 ? -17.443 -4.001 21.484 1.00 83.75 80 ILE A N 1
ATOM 635 C CA . ILE A 1 80 ? -16.073 -4.263 21.926 1.00 83.75 80 ILE A CA 1
ATOM 636 C C . ILE A 1 80 ? -15.664 -3.200 22.949 1.00 83.75 80 ILE A C 1
ATOM 638 O O . ILE A 1 80 ? -15.878 -2.003 22.739 1.00 83.75 80 ILE A O 1
ATOM 642 N N . ALA A 1 81 ? -15.038 -3.642 24.042 1.00 87.00 81 ALA A N 1
ATOM 643 C CA . ALA A 1 81 ? -14.538 -2.763 25.092 1.00 87.00 81 ALA A CA 1
ATOM 644 C C . ALA A 1 81 ? -13.573 -1.699 24.534 1.00 87.00 81 ALA A C 1
ATOM 646 O O . ALA A 1 81 ? -12.719 -1.997 23.695 1.00 87.00 81 ALA A O 1
ATOM 647 N N . TYR A 1 82 ? -13.671 -0.470 25.055 1.00 83.94 82 TYR A N 1
ATOM 648 C CA . TYR A 1 82 ? -12.913 0.695 24.580 1.00 83.94 82 TYR A CA 1
ATOM 649 C C . TYR A 1 82 ? -11.408 0.425 24.438 1.00 83.94 82 TYR A C 1
ATOM 651 O O . TYR A 1 82 ? -10.828 0.699 23.393 1.00 83.94 82 TYR A O 1
ATOM 659 N N . TYR A 1 83 ? -10.786 -0.182 25.454 1.00 85.69 83 TYR A N 1
ATOM 660 C CA . TYR A 1 83 ? -9.352 -0.475 25.442 1.00 85.69 83 TYR A CA 1
ATOM 661 C C . TYR A 1 83 ? -8.946 -1.441 24.319 1.00 85.69 83 TYR A C 1
ATOM 663 O O . TYR A 1 83 ? -7.924 -1.242 23.673 1.00 85.69 83 TYR A O 1
ATOM 671 N N . GLN A 1 84 ? -9.753 -2.467 24.037 1.00 85.56 84 GLN A N 1
ATOM 672 C CA . GLN A 1 84 ? -9.448 -3.412 22.959 1.00 85.56 84 GLN A CA 1
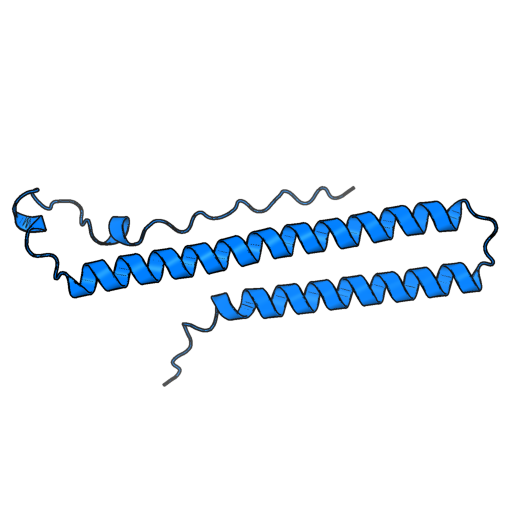ATOM 673 C C . GLN A 1 84 ? -9.554 -2.728 21.593 1.00 85.56 84 GLN A C 1
ATOM 675 O O . GLN A 1 84 ? -8.650 -2.848 20.771 1.00 85.56 84 GLN A O 1
ATOM 680 N N . ARG A 1 85 ? -10.616 -1.936 21.389 1.00 85.19 85 ARG A N 1
ATOM 681 C CA . ARG A 1 85 ? -10.791 -1.098 20.196 1.00 85.19 85 ARG A CA 1
ATOM 682 C C . ARG A 1 85 ? -9.597 -0.162 19.988 1.00 85.19 85 ARG A C 1
ATOM 684 O O . ARG A 1 85 ? -9.054 -0.123 18.890 1.00 85.19 85 ARG A O 1
ATOM 691 N N . GLN A 1 86 ? -9.169 0.533 21.041 1.00 86.38 86 GLN A N 1
ATOM 692 C CA . GLN A 1 86 ? -8.007 1.423 21.028 1.00 86.38 86 GLN A CA 1
ATOM 693 C C . GLN A 1 86 ? -6.740 0.687 20.559 1.00 86.38 86 GLN A C 1
ATOM 695 O O . GLN A 1 86 ? -6.077 1.151 19.633 1.00 86.38 86 GLN A O 1
ATOM 700 N N . ARG A 1 87 ? -6.438 -0.493 21.126 1.00 89.25 87 ARG A N 1
ATOM 701 C CA . ARG A 1 87 ? -5.258 -1.282 20.728 1.00 89.25 87 ARG A CA 1
ATOM 702 C C . ARG A 1 87 ? -5.296 -1.717 19.266 1.00 89.25 87 ARG A C 1
ATOM 704 O O . ARG A 1 87 ? -4.260 -1.706 18.607 1.00 89.25 87 ARG A O 1
ATOM 711 N N . PHE A 1 88 ? -6.466 -2.093 18.750 1.00 83.12 88 PHE A N 1
ATOM 712 C CA . PHE A 1 88 ? -6.602 -2.428 17.332 1.00 83.12 88 PHE A CA 1
ATOM 713 C C . PHE A 1 88 ? -6.348 -1.212 16.440 1.00 83.12 88 PHE A C 1
ATOM 715 O O . PHE A 1 88 ? -5.622 -1.329 15.455 1.00 83.12 88 PHE A O 1
ATOM 722 N N . CYS A 1 89 ? -6.873 -0.037 16.799 1.00 86.81 89 CYS A N 1
ATOM 723 C CA . CYS A 1 89 ? -6.584 1.198 16.068 1.00 86.81 89 CYS A CA 1
ATOM 724 C C . CYS A 1 89 ? -5.082 1.521 16.060 1.00 86.81 89 CYS A C 1
ATOM 726 O O . CYS A 1 89 ? -4.525 1.825 15.008 1.00 86.81 89 CYS A O 1
ATOM 728 N N . GLU A 1 90 ? -4.397 1.379 17.195 1.00 90.50 90 GLU A N 1
ATOM 729 C CA . GLU A 1 90 ? -2.944 1.577 17.285 1.00 90.50 90 GLU A CA 1
ATOM 730 C C . GLU A 1 90 ? -2.166 0.611 16.377 1.00 90.50 90 GLU A C 1
ATOM 732 O O . GLU A 1 90 ? -1.270 1.036 15.645 1.00 90.50 90 GLU A O 1
ATOM 737 N N . GLN A 1 91 ? -2.533 -0.675 16.363 1.00 89.88 91 GLN A N 1
ATOM 738 C CA . GLN A 1 91 ? -1.923 -1.674 15.476 1.00 89.88 91 GLN A CA 1
ATOM 739 C C . GLN A 1 91 ? -2.146 -1.345 13.995 1.00 89.88 91 GLN A C 1
ATOM 741 O O . GLN A 1 91 ? -1.241 -1.503 13.175 1.00 89.88 91 GLN A O 1
ATOM 746 N N . MET A 1 92 ? -3.331 -0.849 13.644 1.00 86.94 92 MET A N 1
ATOM 747 C CA . MET A 1 92 ? -3.649 -0.438 12.279 1.00 86.94 92 MET A CA 1
ATOM 748 C C . MET A 1 92 ? -2.835 0.779 11.833 1.00 86.94 92 MET A C 1
ATOM 750 O O . MET A 1 92 ? -2.297 0.789 10.722 1.00 86.94 92 MET A O 1
ATOM 754 N N . VAL A 1 93 ? -2.678 1.775 12.707 1.00 88.56 93 VAL A N 1
ATOM 755 C CA . VAL A 1 93 ? -1.808 2.929 12.452 1.00 88.56 93 VAL A CA 1
ATOM 756 C C . VAL A 1 93 ? -0.367 2.466 12.228 1.00 88.56 93 VAL A C 1
ATOM 758 O O . VAL A 1 93 ? 0.240 2.849 11.227 1.00 88.56 93 VAL A O 1
ATOM 761 N N . GLN A 1 94 ? 0.161 1.579 13.076 1.00 92.44 94 GLN A N 1
ATOM 762 C CA . GLN A 1 94 ? 1.503 1.010 12.896 1.00 92.44 94 GLN A CA 1
ATOM 763 C C . GLN A 1 94 ? 1.643 0.267 11.557 1.00 92.44 94 GLN A C 1
ATOM 765 O O . GLN A 1 94 ? 2.598 0.504 10.816 1.00 92.44 94 GLN A O 1
ATOM 770 N N . GLY A 1 95 ? 0.671 -0.575 11.195 1.00 88.25 95 GLY A N 1
ATOM 771 C CA . GLY A 1 95 ? 0.661 -1.280 9.909 1.00 88.25 95 GLY A CA 1
ATOM 772 C C . GLY A 1 95 ? 0.657 -0.334 8.702 1.00 88.25 95 GLY A C 1
ATOM 773 O O . GLY A 1 95 ? 1.353 -0.575 7.709 1.00 88.25 95 GLY A O 1
ATOM 774 N N . SER A 1 96 ? -0.062 0.789 8.798 1.00 86.81 96 SER A N 1
ATOM 775 C CA . SER A 1 96 ? -0.072 1.816 7.751 1.00 86.81 96 SER A CA 1
ATOM 776 C C . SER A 1 96 ? 1.291 2.504 7.597 1.00 86.81 96 SER A C 1
ATOM 778 O O . SER A 1 96 ? 1.775 2.657 6.476 1.00 86.81 96 SER A O 1
ATOM 780 N N . GLN A 1 97 ? 1.971 2.814 8.704 1.00 90.44 97 GLN A N 1
ATOM 781 C CA . GLN A 1 97 ? 3.309 3.412 8.689 1.00 90.44 97 GLN A CA 1
ATOM 782 C C . GLN A 1 97 ? 4.354 2.455 8.103 1.00 90.44 97 GLN A C 1
ATOM 784 O O . GLN A 1 97 ? 5.194 2.869 7.303 1.00 90.44 97 GLN A O 1
ATOM 789 N N . LEU A 1 98 ? 4.285 1.162 8.445 1.00 90.94 98 LEU A N 1
ATOM 790 C CA . LEU A 1 98 ? 5.149 0.131 7.857 1.00 90.94 98 LEU A CA 1
ATOM 791 C C . LEU A 1 98 ? 4.953 0.025 6.341 1.00 90.94 98 LEU A C 1
ATOM 793 O O . LEU A 1 98 ? 5.929 -0.088 5.599 1.00 90.94 98 LEU A O 1
ATOM 797 N N . THR A 1 99 ? 3.707 0.133 5.878 1.00 87.44 99 THR A N 1
ATOM 798 C CA . THR A 1 99 ? 3.387 0.174 4.446 1.00 87.44 99 THR A CA 1
ATOM 799 C C . THR A 1 99 ? 4.009 1.400 3.775 1.00 87.44 99 THR A C 1
ATOM 801 O O . THR A 1 99 ? 4.657 1.267 2.741 1.00 87.44 99 THR A O 1
ATOM 804 N N . GLU A 1 100 ? 3.914 2.584 4.382 1.00 86.31 100 GLU A N 1
ATOM 805 C CA . GLU A 1 100 ? 4.534 3.807 3.849 1.00 86.31 100 GLU A CA 1
ATOM 806 C C . GLU A 1 100 ? 6.071 3.732 3.812 1.00 86.31 100 GLU A C 1
ATOM 808 O O . GLU A 1 100 ? 6.700 4.241 2.881 1.00 86.31 100 GLU A O 1
ATOM 813 N N . ILE A 1 101 ? 6.697 3.073 4.792 1.00 89.06 101 ILE A N 1
ATOM 814 C CA . ILE A 1 101 ? 8.141 2.786 4.780 1.00 89.06 101 ILE A CA 1
ATOM 815 C C . ILE A 1 101 ? 8.493 1.852 3.621 1.00 89.06 101 ILE A C 1
ATOM 817 O O . ILE A 1 101 ? 9.453 2.117 2.894 1.00 89.06 101 ILE A O 1
ATOM 821 N N . LEU A 1 102 ? 7.729 0.773 3.435 1.00 85.19 102 LEU A N 1
ATOM 822 C CA . LEU A 1 102 ? 7.935 -0.173 2.341 1.00 85.19 102 LEU A CA 1
ATOM 823 C C . LEU A 1 102 ? 7.817 0.528 0.982 1.00 85.19 102 LEU A C 1
ATOM 825 O O . LEU A 1 102 ? 8.687 0.354 0.131 1.00 85.19 102 LEU A O 1
ATOM 829 N N . VAL A 1 103 ? 6.809 1.389 0.812 1.00 83.38 103 VAL A N 1
ATOM 830 C CA . VAL A 1 103 ? 6.614 2.190 -0.405 1.00 83.38 103 VAL A CA 1
ATOM 831 C C . VAL A 1 103 ? 7.819 3.063 -0.696 1.00 83.38 103 VAL A C 1
ATOM 833 O O . VAL A 1 103 ? 8.326 3.052 -1.816 1.00 83.38 103 VAL A O 1
ATOM 836 N N . ARG A 1 104 ? 8.319 3.776 0.317 1.00 82.81 104 ARG A N 1
ATOM 837 C CA . ARG A 1 104 ? 9.515 4.607 0.173 1.00 82.81 104 ARG A CA 1
ATOM 838 C C . ARG A 1 104 ? 10.730 3.779 -0.224 1.00 82.81 104 ARG A C 1
ATOM 840 O O . ARG A 1 104 ? 11.396 4.147 -1.178 1.00 82.81 104 ARG A O 1
ATOM 847 N N . LYS A 1 105 ? 10.980 2.635 0.421 1.00 82.31 105 LYS A N 1
ATOM 848 C CA . LYS A 1 105 ? 12.107 1.750 0.068 1.00 82.31 105 LYS A CA 1
ATOM 849 C C . LYS A 1 105 ? 12.014 1.223 -1.366 1.00 82.31 105 LYS A C 1
ATOM 851 O O . LYS A 1 105 ? 13.022 1.166 -2.064 1.00 82.31 105 LYS A O 1
ATOM 856 N N . LEU A 1 106 ? 10.811 0.869 -1.815 1.00 76.69 106 LEU A N 1
ATOM 857 C CA . LEU A 1 106 ? 10.571 0.428 -3.190 1.00 76.69 106 LEU A CA 1
ATOM 858 C C . LEU A 1 106 ? 10.737 1.574 -4.200 1.00 76.69 106 LEU A C 1
ATOM 860 O O . LEU A 1 106 ? 11.176 1.320 -5.317 1.00 76.69 106 LEU A O 1
ATOM 864 N N . ALA A 1 107 ? 10.437 2.813 -3.800 1.00 70.31 107 ALA A N 1
ATOM 865 C CA . ALA A 1 107 ? 10.615 4.009 -4.618 1.00 70.31 107 ALA A CA 1
ATOM 866 C C . ALA A 1 107 ? 12.063 4.537 -4.642 1.00 70.31 107 ALA A C 1
ATOM 868 O O . ALA A 1 107 ? 12.486 5.080 -5.654 1.00 70.31 107 ALA A O 1
ATOM 869 N N . THR A 1 108 ? 12.851 4.377 -3.573 1.00 61.59 108 THR A N 1
ATOM 870 C CA . THR A 1 108 ? 14.256 4.831 -3.517 1.00 61.59 108 THR A CA 1
ATOM 871 C C . THR A 1 108 ? 15.167 4.035 -4.454 1.00 61.59 108 THR A C 1
ATOM 873 O O . THR A 1 108 ? 16.131 4.589 -4.975 1.00 61.59 108 THR A O 1
ATOM 876 N N . GLY A 1 109 ? 14.809 2.789 -4.789 1.00 55.62 109 GLY A N 1
ATOM 877 C CA . GLY A 1 109 ? 15.442 2.057 -5.894 1.00 55.62 109 GLY A CA 1
ATOM 878 C C . GLY A 1 109 ? 15.303 2.738 -7.267 1.00 55.62 109 GLY A C 1
ATOM 879 O O . GLY A 1 109 ? 15.966 2.319 -8.206 1.00 55.62 109 GLY A O 1
ATOM 880 N N . ASN A 1 110 ? 14.480 3.790 -7.376 1.00 54.06 110 ASN A N 1
ATOM 881 C CA . ASN A 1 110 ? 14.244 4.557 -8.600 1.00 54.06 110 ASN A CA 1
ATOM 882 C C . ASN A 1 110 ? 14.992 5.907 -8.628 1.00 54.06 110 ASN A C 1
ATOM 884 O O . ASN A 1 110 ? 14.862 6.634 -9.606 1.00 54.06 110 ASN A O 1
ATOM 888 N N . LEU A 1 111 ? 15.715 6.277 -7.559 1.00 51.25 111 LEU A N 1
ATOM 889 C CA . LEU A 1 111 ? 16.372 7.591 -7.408 1.00 51.25 111 LEU A CA 1
ATOM 890 C C . LEU A 1 111 ? 17.885 7.513 -7.142 1.00 51.25 111 LEU A C 1
ATOM 892 O O . LEU A 1 111 ? 18.550 8.541 -7.174 1.00 51.25 111 LEU A O 1
ATOM 896 N N . ALA A 1 112 ? 18.453 6.328 -6.903 1.00 46.38 112 ALA A N 1
ATOM 897 C CA . ALA A 1 112 ? 19.883 6.157 -6.612 1.00 46.38 112 ALA A CA 1
ATOM 898 C C . ALA A 1 112 ? 20.783 6.110 -7.870 1.00 46.38 112 ALA A C 1
ATOM 900 O O . ALA A 1 112 ? 21.804 5.430 -7.877 1.00 46.38 112 ALA A O 1
ATOM 901 N N . THR A 1 113 ? 20.419 6.829 -8.934 1.00 49.34 113 THR A N 1
ATOM 902 C CA . THR A 1 113 ? 21.287 7.089 -10.094 1.00 49.34 113 THR A CA 1
ATOM 903 C C . THR A 1 113 ? 21.422 8.599 -10.251 1.00 49.34 113 THR A C 1
ATOM 905 O O . THR A 1 113 ? 20.686 9.223 -11.014 1.00 49.34 113 THR A O 1
ATOM 908 N N . GLY A 1 114 ? 22.294 9.209 -9.453 1.00 50.78 114 GLY A N 1
ATOM 909 C CA . GLY A 1 114 ? 22.518 10.652 -9.510 1.00 50.78 114 GLY A CA 1
ATOM 910 C C . GLY A 1 114 ? 23.014 11.222 -8.193 1.00 50.78 114 GLY A C 1
ATOM 911 O O . GLY A 1 114 ? 22.323 12.019 -7.571 1.00 50.78 114 GLY A O 1
ATOM 912 N N . SER A 1 115 ? 24.187 10.778 -7.756 1.00 44.00 115 SER A N 1
ATOM 913 C CA . SER A 1 115 ? 25.031 11.540 -6.836 1.00 44.00 115 SER A CA 1
ATOM 914 C C . SER A 1 115 ? 26.449 10.993 -6.956 1.00 44.00 115 SER A C 1
ATOM 916 O O . SER A 1 115 ? 26.924 10.268 -6.088 1.00 44.00 115 SER A O 1
ATOM 918 N N . GLU A 1 116 ? 27.092 11.288 -8.083 1.00 47.34 116 GLU A N 1
ATOM 919 C CA . GLU A 1 116 ? 28.546 11.417 -8.095 1.00 47.34 116 GLU A CA 1
ATOM 920 C C . GLU A 1 116 ? 28.838 12.791 -7.483 1.00 47.34 116 GLU A C 1
ATOM 922 O O . GLU A 1 116 ? 28.564 13.818 -8.104 1.00 47.34 116 GLU A O 1
ATOM 927 N N . ASP A 1 117 ? 29.284 12.795 -6.228 1.00 38.16 117 ASP A N 1
ATOM 928 C CA . ASP A 1 117 ? 30.017 13.926 -5.653 1.00 38.16 117 ASP A CA 1
ATOM 929 C C . ASP A 1 117 ? 31.499 13.776 -6.049 1.00 38.16 117 ASP A C 1
ATOM 931 O O . ASP A 1 117 ? 31.995 12.642 -6.054 1.00 38.16 117 ASP A O 1
ATOM 935 N N . PRO A 1 118 ? 32.207 14.870 -6.384 1.00 55.06 118 PRO A N 1
ATOM 936 C CA . PRO A 1 118 ? 33.663 14.870 -6.521 1.00 55.06 118 PRO A CA 1
ATOM 937 C C . PRO A 1 118 ? 34.398 14.783 -5.174 1.00 55.06 118 PRO A C 1
ATOM 939 O O . PRO A 1 118 ? 33.885 15.312 -4.160 1.00 55.06 118 PRO A O 1
#

InterPro domains:
  IPR052593 Microtubule-associated AKAP9-binding protein [PTHR46501] (32-108)

Secondary structure (DSSP, 8-state):
---PPPPP------GGGGS--TT--TTGGGG--HHHHHHHHHHHHHHHHHHHHHHHHHHHHHHHHHHHHHHHHHHHHS---HHHHHHHHHHHHHHHHHHHHHHHHHHHTTT-S-----